Protein AF-A0A956RCC4-F1 (afdb_monomer)

Radius of gyration: 17.38 Å; Cα contacts (8 Å, |Δi|>4): 139; chains: 1; bounding box: 29×51×35 Å

Nearest PDB structures (foldseek):
  3ujn-assembly1_A  TM=9.215E-01  e=5.372E-03  Salmonella enterica subsp. enterica serovar Typhimurium
  6lyl-assembly1_A  TM=9.192E-01  e=6.539E-03  Salmonella enterica subsp. enterica serovar Typhimurium str. LT2
  6jt8-assembly1_A  TM=9.208E-01  e=8.498E-03  Salmonella enterica subsp. enterica serovar Typhimurium
  6jta-assembly1_A  TM=9.210E-01  e=9.688E-03  Salmonella enterica subsp. enterica serovar Typhimurium
  5kam-assembly1_A-2  TM=4.500E-01  e=4.892E+00  Trypanosoma brucei brucei

Structure (mmCIF, N/CA/C/O backbone):
data_AF-A0A956RCC4-F1
#
_entry.id   AF-A0A956RCC4-F1
#
loop_
_atom_site.group_PDB
_atom_site.id
_atom_site.type_symbol
_atom_site.label_atom_id
_atom_site.label_alt_id
_atom_site.label_comp_id
_atom_site.label_asym_id
_atom_site.label_entity_id
_atom_site.label_seq_id
_atom_site.pdbx_PDB_ins_code
_atom_site.Cartn_x
_atom_site.Cartn_y
_atom_site.Cartn_z
_atom_site.occupancy
_atom_site.B_iso_or_equiv
_atom_site.auth_seq_id
_atom_site.auth_comp_id
_atom_site.auth_asym_id
_atom_site.auth_atom_id
_atom_site.pdbx_PDB_model_num
ATOM 1 N N . MET A 1 1 ? 9.087 33.038 -14.117 1.00 54.53 1 MET A N 1
ATOM 2 C CA . MET A 1 1 ? 8.095 32.914 -13.028 1.00 54.53 1 MET A CA 1
ATOM 3 C C . MET A 1 1 ? 8.648 33.681 -11.841 1.00 54.53 1 MET A C 1
ATOM 5 O O . MET A 1 1 ? 9.747 33.369 -11.411 1.00 54.53 1 MET A O 1
ATOM 9 N N . THR A 1 2 ? 7.998 34.774 -11.449 1.00 58.09 2 THR A N 1
ATOM 10 C CA . THR A 1 2 ? 8.514 35.776 -10.499 1.00 58.09 2 THR A CA 1
ATOM 11 C C . THR A 1 2 ? 8.335 35.335 -9.042 1.00 58.09 2 THR A C 1
ATOM 13 O O . THR A 1 2 ? 7.348 34.681 -8.715 1.00 58.09 2 THR A O 1
ATOM 16 N N . GLU A 1 3 ? 9.256 35.735 -8.158 1.00 64.00 3 GLU A N 1
ATOM 17 C CA . GLU A 1 3 ? 9.272 35.427 -6.709 1.00 64.00 3 GLU A CA 1
ATOM 18 C C . GLU A 1 3 ? 7.940 35.711 -5.989 1.00 64.00 3 GLU A C 1
ATOM 20 O O . GLU A 1 3 ? 7.593 35.059 -5.007 1.00 64.00 3 GLU A O 1
ATOM 25 N N . HIS A 1 4 ? 7.147 36.643 -6.518 1.00 64.31 4 HIS A N 1
ATOM 26 C CA . HIS A 1 4 ? 5.841 37.013 -5.980 1.00 64.31 4 HIS A CA 1
ATOM 27 C C . HIS A 1 4 ? 4.789 35.889 -6.079 1.00 64.31 4 HIS A C 1
ATOM 29 O O . HIS A 1 4 ? 3.898 35.816 -5.235 1.00 64.31 4 HIS A O 1
ATOM 35 N N . ALA A 1 5 ? 4.887 34.998 -7.075 1.00 62.09 5 ALA A N 1
ATOM 36 C CA . ALA A 1 5 ? 3.988 33.846 -7.208 1.00 62.09 5 ALA A CA 1
ATOM 37 C C . ALA A 1 5 ? 4.298 32.767 -6.155 1.00 62.09 5 ALA A C 1
ATOM 39 O O . ALA A 1 5 ? 3.390 32.283 -5.485 1.00 62.09 5 ALA A O 1
ATOM 40 N N . LEU A 1 6 ? 5.587 32.493 -5.925 1.00 61.00 6 LEU A N 1
ATOM 41 C CA . LEU A 1 6 ? 6.048 31.525 -4.923 1.00 61.00 6 LEU A CA 1
ATOM 42 C C . LEU A 1 6 ? 5.697 31.966 -3.493 1.00 61.00 6 LEU A C 1
ATOM 44 O O . LEU A 1 6 ? 5.312 31.146 -2.662 1.00 61.00 6 LEU A O 1
ATOM 48 N N . ALA A 1 7 ? 5.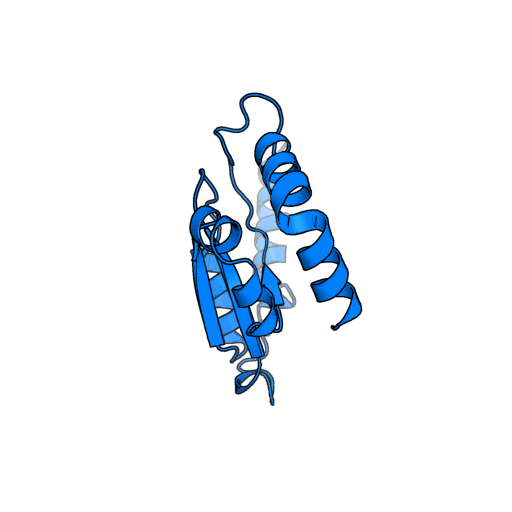776 33.269 -3.203 1.00 66.25 7 ALA A N 1
ATOM 49 C CA . ALA A 1 7 ? 5.415 33.812 -1.893 1.00 66.25 7 ALA A CA 1
ATOM 50 C C . ALA A 1 7 ? 3.903 33.731 -1.597 1.00 66.25 7 ALA A C 1
ATOM 52 O O . ALA A 1 7 ? 3.505 33.543 -0.445 1.00 66.25 7 ALA A O 1
ATOM 53 N N . LEU A 1 8 ? 3.055 33.871 -2.623 1.00 64.25 8 LEU A N 1
ATOM 54 C CA . LEU A 1 8 ? 1.602 33.727 -2.493 1.00 64.25 8 LEU A CA 1
ATOM 55 C C . LEU A 1 8 ? 1.198 32.265 -2.289 1.00 64.25 8 LEU A C 1
ATOM 57 O O . LEU A 1 8 ? 0.374 31.991 -1.418 1.00 64.25 8 LEU A O 1
ATOM 61 N N . GLU A 1 9 ? 1.819 31.337 -3.020 1.00 64.62 9 GLU A N 1
ATOM 62 C CA . GLU A 1 9 ? 1.627 29.901 -2.800 1.00 64.62 9 GLU A CA 1
ATOM 63 C C . GLU A 1 9 ? 2.069 29.513 -1.385 1.00 64.62 9 GLU A C 1
ATOM 65 O O . GLU A 1 9 ? 1.270 28.967 -0.629 1.00 64.62 9 GLU A O 1
ATOM 70 N N . ALA A 1 10 ? 3.276 29.890 -0.953 1.00 63.84 10 ALA A N 1
ATOM 71 C CA . ALA A 1 10 ? 3.764 29.589 0.397 1.00 63.84 10 ALA A CA 1
ATOM 72 C C . ALA A 1 10 ? 2.823 30.097 1.511 1.00 63.84 10 ALA A C 1
ATOM 74 O O . ALA A 1 10 ? 2.607 29.406 2.508 1.00 63.84 10 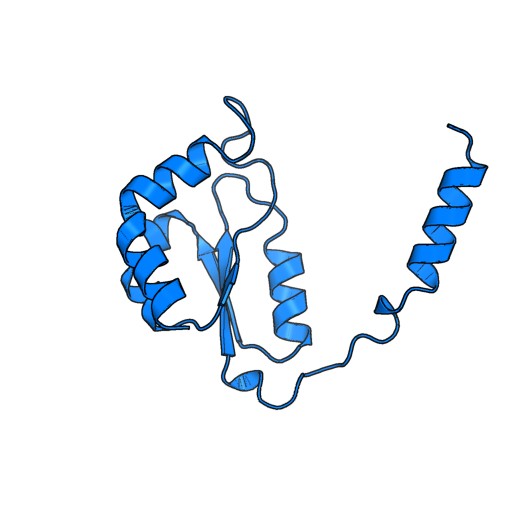ALA A O 1
ATOM 75 N N . ARG A 1 11 ? 2.203 31.273 1.329 1.00 64.25 11 ARG A N 1
ATOM 76 C CA . ARG A 1 11 ? 1.185 31.801 2.255 1.00 64.25 11 ARG A CA 1
ATOM 77 C C . ARG A 1 11 ? -0.106 30.980 2.268 1.00 64.25 11 ARG A C 1
ATOM 79 O O . ARG A 1 11 ? -0.710 30.845 3.328 1.00 64.25 11 ARG A O 1
ATOM 86 N N . GLN A 1 12 ? -0.525 30.421 1.133 1.00 65.75 12 GLN A N 1
ATOM 87 C CA . GLN A 1 12 ? -1.699 29.542 1.064 1.00 65.75 12 GLN A CA 1
ATOM 88 C C . GLN A 1 12 ? -1.455 28.207 1.775 1.00 65.75 12 GLN A C 1
ATOM 90 O O . GLN A 1 12 ? -2.331 27.737 2.497 1.00 65.75 12 GLN A O 1
ATOM 95 N N . TRP A 1 13 ? -0.250 27.639 1.662 1.00 64.81 13 TRP A N 1
ATOM 96 C CA . TRP A 1 13 ? 0.136 26.439 2.417 1.00 64.81 13 TRP A CA 1
ATOM 97 C C . TRP A 1 13 ? 0.146 26.684 3.931 1.00 64.81 13 TRP A C 1
ATOM 99 O O . TRP A 1 13 ? -0.243 25.813 4.705 1.00 64.81 13 TRP A O 1
ATOM 109 N N . GLN A 1 14 ? 0.519 27.894 4.356 1.00 66.00 14 GLN A N 1
ATOM 110 C C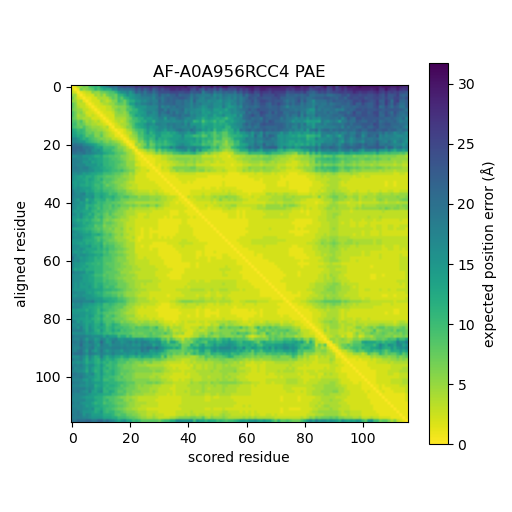A . GLN A 1 14 ? 0.511 28.283 5.765 1.00 66.00 14 GLN A CA 1
ATOM 111 C C . GLN A 1 14 ? -0.882 28.537 6.346 1.00 66.00 14 GLN A C 1
ATOM 113 O O . GLN A 1 14 ? -0.995 28.553 7.561 1.00 66.00 14 GLN A O 1
ATOM 118 N N . GLN A 1 15 ? -1.927 28.752 5.546 1.00 73.50 15 GLN A N 1
ATOM 119 C CA . GLN A 1 15 ? -3.281 29.062 6.045 1.00 73.50 15 GLN A CA 1
ATOM 120 C C . GLN A 1 15 ? -4.339 28.066 5.553 1.00 73.50 15 GLN A C 1
ATOM 122 O O . GLN A 1 15 ? -5.538 28.325 5.636 1.00 73.50 15 GLN A O 1
ATOM 127 N N . GLY A 1 16 ? -3.897 26.932 5.009 1.00 68.69 16 GLY A N 1
ATOM 128 C CA . GLY A 1 16 ? -4.776 25.915 4.455 1.00 68.69 16 GLY A CA 1
ATOM 129 C C . GLY A 1 16 ? -5.543 25.124 5.523 1.00 68.69 16 GLY A C 1
ATOM 130 O O . GLY A 1 16 ? -5.156 25.105 6.694 1.00 68.69 16 GLY A O 1
ATOM 131 N N . PRO A 1 17 ? -6.593 24.389 5.114 1.00 68.12 17 PRO A N 1
ATOM 132 C CA . PRO A 1 17 ? -7.385 23.533 6.007 1.00 68.12 17 PRO A CA 1
ATOM 133 C C . PRO A 1 17 ? -6.540 22.464 6.725 1.00 68.12 17 PRO A C 1
ATOM 135 O O . PRO A 1 17 ? -6.929 21.972 7.778 1.00 68.12 17 PRO A O 1
ATOM 138 N N . TRP A 1 18 ? -5.342 22.168 6.212 1.00 69.81 18 TRP A N 1
ATOM 139 C CA . TRP A 1 18 ? -4.337 21.289 6.815 1.00 69.81 18 TRP A CA 1
ATOM 140 C C . TRP A 1 18 ? -3.758 21.799 8.142 1.00 69.81 18 TRP A C 1
ATOM 142 O O . TRP A 1 18 ? -3.063 21.049 8.812 1.00 69.81 18 TRP A O 1
ATOM 152 N N . GLN A 1 19 ? -4.023 23.046 8.553 1.00 68.50 19 GLN A N 1
ATOM 153 C CA . GLN A 1 19 ? -3.702 23.491 9.917 1.00 68.50 19 GLN A CA 1
ATOM 154 C C . GLN A 1 19 ? -4.618 22.867 10.976 1.00 68.50 19 GLN A C 1
ATOM 156 O O . GLN A 1 19 ? -4.248 22.787 12.145 1.00 68.50 19 GLN A O 1
ATOM 161 N N . GLN A 1 20 ? -5.809 22.427 10.575 1.00 69.25 20 GLN A N 1
ATOM 162 C CA . GLN A 1 20 ? -6.787 21.781 11.441 1.00 69.25 20 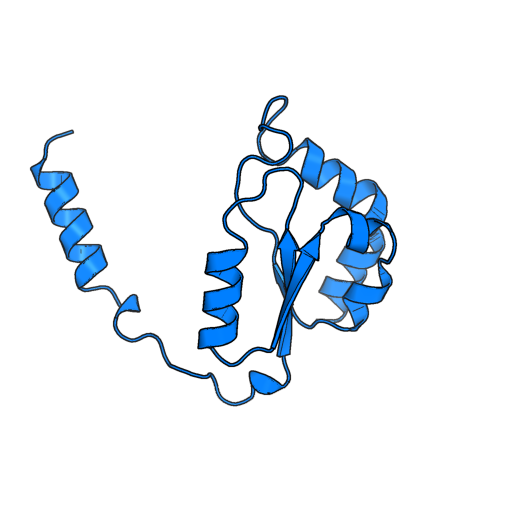GLN A CA 1
ATOM 163 C C . GLN A 1 20 ? -6.795 20.283 11.147 1.00 69.25 20 GLN A C 1
ATOM 165 O O . GLN A 1 20 ? -7.839 19.730 10.814 1.00 69.25 20 GLN A O 1
ATOM 170 N N . ILE A 1 21 ? -5.627 19.630 11.224 1.00 66.88 21 ILE A N 1
ATOM 171 C CA . ILE A 1 21 ? -5.575 18.169 11.112 1.00 66.88 21 ILE A CA 1
ATOM 172 C C . ILE A 1 21 ? -6.405 17.629 12.278 1.00 66.88 21 ILE A C 1
ATOM 174 O O . ILE A 1 21 ? -6.028 17.864 13.434 1.00 66.88 21 ILE A O 1
ATOM 178 N N . PRO A 1 22 ? -7.554 16.976 12.020 1.00 67.25 22 PRO A N 1
ATOM 179 C CA . PRO A 1 22 ? -8.236 16.276 13.089 1.00 67.25 22 PRO A CA 1
ATOM 180 C C . PRO A 1 22 ? -7.216 15.279 13.636 1.00 67.25 22 PRO A C 1
ATOM 182 O O . PRO A 1 22 ? -6.504 14.654 12.855 1.00 67.25 22 PRO A O 1
ATOM 185 N N . GLY A 1 23 ? -7.054 15.218 14.958 1.00 75.06 23 GLY A N 1
ATOM 186 C CA . GLY A 1 23 ? -6.157 14.247 15.583 1.00 75.06 23 GLY A CA 1
ATOM 187 C C . GLY A 1 23 ? -6.606 12.809 15.293 1.00 75.06 23 GLY A C 1
ATOM 188 O O . GLY A 1 23 ? -7.138 12.499 14.231 1.00 75.06 23 GLY A O 1
ATOM 189 N N . ALA A 1 24 ? -6.452 11.909 16.261 1.00 86.50 24 ALA A N 1
ATOM 190 C CA . ALA A 1 24 ? -6.952 10.549 16.094 1.00 86.50 24 ALA A CA 1
ATOM 191 C C . ALA A 1 24 ? -8.432 10.548 15.656 1.00 86.50 24 ALA A C 1
ATOM 193 O O . ALA A 1 24 ? -9.288 11.164 16.301 1.00 86.50 24 ALA A O 1
ATOM 194 N N . VAL A 1 25 ? -8.719 9.872 14.545 1.00 89.88 25 VAL A N 1
ATOM 195 C CA . VAL A 1 25 ? -10.078 9.658 14.055 1.00 89.88 25 VAL A CA 1
ATOM 196 C C . VAL A 1 25 ? -10.693 8.555 14.919 1.00 89.88 25 VAL A C 1
ATOM 198 O O . VAL A 1 25 ? -10.101 7.480 15.020 1.00 89.88 25 VAL A O 1
ATOM 201 N N . PRO A 1 26 ? -11.855 8.776 15.561 1.00 90.31 26 PRO A N 1
ATOM 202 C CA . PRO A 1 26 ? -12.483 7.744 16.382 1.00 90.31 26 PRO A CA 1
ATOM 203 C C . PRO A 1 26 ? -12.722 6.450 15.591 1.00 90.31 26 PRO A C 1
ATOM 205 O O . PRO A 1 26 ? -13.345 6.489 14.529 1.00 90.31 26 PRO A O 1
ATOM 208 N N . GLY A 1 27 ? -12.247 5.314 16.112 1.00 89.19 27 GLY A N 1
ATOM 209 C CA . GLY A 1 27 ? -12.372 4.001 15.475 1.00 89.19 27 GLY A CA 1
ATOM 210 C C . GLY A 1 27 ? -11.229 3.644 14.518 1.00 89.19 27 GLY A C 1
ATOM 211 O O . GLY A 1 27 ? -11.217 2.531 13.989 1.00 89.19 27 GLY A O 1
ATOM 212 N N . ALA A 1 28 ? -10.262 4.540 14.293 1.00 92.94 28 ALA A N 1
ATOM 213 C CA . ALA A 1 28 ? -9.104 4.256 13.446 1.00 92.94 28 ALA A CA 1
ATOM 214 C C . ALA A 1 28 ? -8.137 3.238 14.068 1.00 92.94 28 ALA A C 1
ATOM 216 O O . ALA A 1 28 ? -7.398 2.589 13.336 1.00 92.94 28 ALA A O 1
ATOM 217 N N . GLU A 1 29 ? -8.171 3.028 15.385 1.00 92.06 29 GLU A N 1
ATOM 218 C CA . GLU A 1 29 ? -7.287 2.097 16.096 1.00 92.06 29 GLU A CA 1
ATOM 219 C C . GLU A 1 29 ? -7.399 0.639 15.618 1.00 92.06 29 GLU A C 1
ATOM 221 O O . GLU A 1 29 ? -6.439 -0.125 15.731 1.00 92.06 29 GLU A O 1
ATOM 226 N N . GLY A 1 30 ? -8.552 0.258 15.056 1.00 93.31 30 GLY A N 1
ATOM 227 C CA . GLY A 1 30 ? -8.786 -1.060 14.461 1.00 93.31 30 GLY A CA 1
ATOM 228 C C . GLY A 1 30 ? -8.368 -1.176 12.992 1.00 93.31 30 GLY A C 1
ATOM 229 O O . GLY A 1 30 ? -8.467 -2.260 12.423 1.00 93.31 30 GLY A O 1
ATOM 230 N N . ILE A 1 31 ? -7.920 -0.083 12.369 1.00 96.62 31 ILE A N 1
ATOM 231 C CA . ILE A 1 31 ? -7.501 -0.049 10.967 1.00 96.62 31 ILE A CA 1
ATOM 232 C C . ILE A 1 31 ? -5.997 -0.299 10.895 1.00 96.62 31 ILE A C 1
ATOM 234 O O . ILE A 1 31 ? -5.201 0.457 11.454 1.00 96.62 31 ILE A O 1
ATOM 238 N N . LEU A 1 32 ? -5.608 -1.342 10.160 1.00 97.62 32 LEU A N 1
ATOM 239 C CA . LEU A 1 32 ? -4.218 -1.575 9.781 1.00 97.62 32 LEU A CA 1
ATOM 240 C C . LEU A 1 32 ? -3.964 -1.044 8.365 1.00 97.62 32 LEU A C 1
ATOM 242 O O . LEU A 1 32 ? -4.560 -1.527 7.399 1.00 97.62 32 LEU A O 1
ATOM 246 N N . ALA A 1 33 ? -3.046 -0.085 8.248 1.00 97.94 33 ALA A N 1
ATOM 247 C CA . ALA A 1 33 ? -2.530 0.425 6.986 1.00 97.94 33 ALA A CA 1
ATOM 248 C C . ALA A 1 33 ? -1.166 -0.195 6.660 1.00 97.94 33 ALA A C 1
ATOM 250 O O . ALA A 1 33 ? -0.186 -0.001 7.380 1.00 97.94 33 ALA A O 1
ATOM 251 N N . LEU A 1 34 ? -1.103 -0.917 5.545 1.00 97.94 34 LEU A N 1
ATOM 252 C CA . LEU A 1 34 ? 0.114 -1.484 4.988 1.00 97.94 34 LEU A CA 1
ATOM 253 C C . LEU A 1 34 ? 0.715 -0.501 3.976 1.00 97.94 34 LEU A C 1
ATOM 255 O O . LEU A 1 34 ? 0.144 -0.252 2.915 1.00 97.94 34 LEU A O 1
ATOM 259 N N . VAL A 1 35 ? 1.866 0.070 4.305 1.00 98.00 35 VAL A N 1
ATOM 260 C CA . VAL A 1 35 ? 2.565 1.084 3.511 1.00 98.00 35 VAL A CA 1
ATOM 261 C C . VAL A 1 35 ? 3.712 0.424 2.757 1.00 98.00 35 VAL A C 1
ATOM 263 O O . VAL A 1 35 ? 4.663 -0.072 3.362 1.00 98.00 35 VAL A O 1
ATOM 266 N N . LEU A 1 36 ? 3.630 0.394 1.427 1.00 96.81 36 LEU A N 1
ATOM 267 C CA . LEU A 1 36 ? 4.637 -0.281 0.612 1.00 96.81 36 LEU A CA 1
ATOM 268 C C . LEU A 1 36 ? 5.944 0.509 0.540 1.00 96.81 36 LEU A C 1
ATOM 270 O O . LEU A 1 36 ? 5.960 1.668 0.146 1.00 96.81 36 LEU A O 1
ATOM 274 N N . ALA A 1 37 ? 7.055 -0.156 0.823 1.00 96.06 37 ALA A N 1
ATOM 275 C CA . ALA A 1 37 ? 8.394 0.412 0.753 1.00 96.06 37 ALA A CA 1
ATOM 276 C C . ALA A 1 37 ? 9.286 -0.362 -0.230 1.00 96.06 37 ALA A C 1
ATOM 278 O O . ALA A 1 37 ? 8.942 -1.444 -0.719 1.00 96.06 37 ALA A O 1
ATOM 279 N N . GLY A 1 38 ? 10.471 0.180 -0.508 1.00 92.94 38 GLY A N 1
ATOM 280 C CA . GLY A 1 38 ? 11.482 -0.508 -1.307 1.00 92.94 38 GLY A CA 1
ATOM 281 C C . GLY A 1 38 ? 11.533 -0.114 -2.776 1.00 92.94 38 GLY A C 1
ATOM 282 O O . GLY A 1 38 ? 10.793 0.739 -3.246 1.00 92.94 38 GLY A O 1
ATOM 283 N N . TYR A 1 39 ? 12.464 -0.713 -3.519 1.00 91.00 39 TYR A N 1
ATOM 284 C CA . TYR A 1 39 ? 12.719 -0.433 -4.943 1.00 91.00 39 TYR A CA 1
ATOM 285 C C . TYR A 1 39 ? 12.886 1.051 -5.336 1.00 91.00 39 TYR A C 1
ATOM 287 O O . TYR A 1 39 ? 12.793 1.356 -6.520 1.00 91.00 39 TYR A O 1
ATOM 295 N N . GLY A 1 40 ? 13.176 1.965 -4.405 1.00 88.38 40 GLY A N 1
ATOM 296 C CA . GLY A 1 40 ? 13.314 3.404 -4.687 1.00 88.38 40 GLY A CA 1
ATOM 297 C C . GLY A 1 40 ? 12.039 4.231 -4.479 1.00 88.38 40 GLY A C 1
ATOM 298 O O . GLY A 1 40 ? 11.969 5.368 -4.948 1.00 88.38 40 GLY A O 1
ATOM 299 N N . LEU A 1 41 ? 11.035 3.669 -3.801 1.00 91.12 41 LEU A N 1
ATOM 300 C CA . LEU A 1 41 ? 9.985 4.442 -3.128 1.00 91.12 41 LEU A CA 1
ATOM 301 C C . LEU A 1 41 ? 10.618 5.337 -2.043 1.00 91.12 41 LEU A C 1
ATOM 303 O O . LEU A 1 41 ? 11.695 4.997 -1.549 1.00 91.12 41 LEU A O 1
ATOM 307 N N . ASN A 1 42 ? 10.036 6.510 -1.776 1.00 92.19 42 ASN A N 1
ATOM 308 C CA . ASN A 1 42 ? 10.678 7.512 -0.910 1.00 92.19 42 ASN A CA 1
ATOM 309 C C . ASN A 1 42 ? 9.739 8.373 -0.050 1.00 92.19 42 ASN A C 1
ATOM 311 O O . ASN A 1 42 ? 10.201 9.358 0.518 1.00 92.19 42 ASN A O 1
ATOM 315 N N . CYS A 1 43 ? 8.444 8.065 -0.007 1.00 92.94 43 CYS A N 1
ATOM 316 C CA . CYS A 1 43 ? 7.469 8.818 0.795 1.00 92.94 43 CYS A CA 1
ATOM 317 C C . CYS A 1 43 ? 6.799 7.955 1.875 1.00 92.94 43 CYS A C 1
ATOM 319 O O . CYS A 1 43 ? 5.821 8.377 2.493 1.00 92.94 43 CYS A O 1
ATOM 321 N N . GLU A 1 44 ? 7.269 6.720 2.074 1.00 96.06 44 GLU A N 1
ATOM 322 C CA . GLU A 1 44 ? 6.700 5.748 3.008 1.00 96.06 44 GLU A CA 1
ATOM 323 C C . GLU A 1 44 ? 6.681 6.253 4.455 1.00 96.06 44 GLU A C 1
ATOM 325 O O . GLU A 1 44 ? 5.711 6.007 5.172 1.00 96.06 44 GLU A O 1
ATOM 330 N N . ALA A 1 45 ? 7.703 7.000 4.879 1.00 94.50 45 ALA A N 1
ATOM 331 C CA . ALA A 1 45 ? 7.810 7.498 6.245 1.00 94.50 45 ALA A CA 1
ATOM 332 C C . ALA A 1 45 ? 6.740 8.556 6.541 1.00 94.50 45 ALA A C 1
ATOM 334 O O . ALA A 1 45 ? 6.075 8.502 7.577 1.00 94.50 45 ALA A O 1
ATOM 335 N N . GLU A 1 46 ? 6.537 9.490 5.617 1.00 95.19 46 GLU A N 1
ATOM 336 C CA . GLU A 1 46 ? 5.565 10.573 5.727 1.00 95.19 46 GLU A CA 1
ATOM 337 C C . GLU A 1 46 ? 4.137 10.036 5.698 1.00 95.19 46 GLU A C 1
ATOM 339 O O . GLU A 1 46 ? 3.299 10.442 6.504 1.00 95.19 46 GLU A O 1
ATOM 344 N N . THR A 1 47 ? 3.855 9.082 4.813 1.00 96.19 47 THR A N 1
ATOM 345 C CA . THR A 1 47 ? 2.535 8.448 4.756 1.00 96.19 47 THR A CA 1
ATOM 346 C C . THR A 1 47 ? 2.268 7.578 5.974 1.00 96.19 47 THR A C 1
ATOM 348 O O . THR A 1 47 ? 1.160 7.621 6.509 1.00 96.19 47 THR A O 1
ATOM 351 N N . ALA A 1 48 ? 3.270 6.850 6.471 1.00 97.25 48 ALA A N 1
ATOM 352 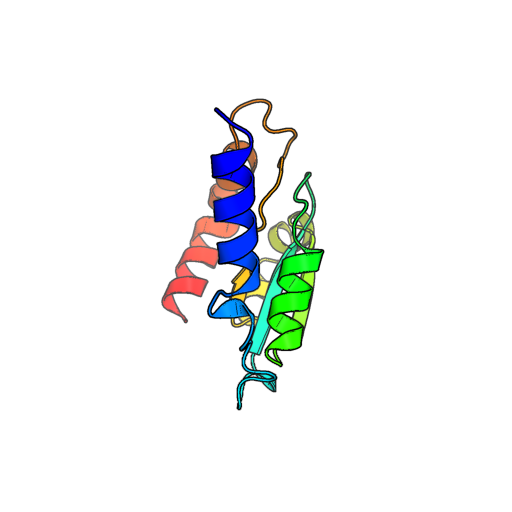C CA . ALA A 1 48 ? 3.120 6.102 7.709 1.00 97.25 48 ALA A CA 1
ATOM 353 C C . ALA A 1 48 ? 2.838 7.026 8.902 1.00 97.25 48 ALA A C 1
ATOM 355 O O . ALA A 1 48 ? 1.932 6.760 9.692 1.00 97.25 48 ALA A O 1
ATOM 356 N N . ALA A 1 49 ? 3.557 8.146 8.998 1.00 95.19 49 ALA A N 1
ATOM 357 C CA . ALA A 1 49 ? 3.316 9.151 10.026 1.00 95.19 49 ALA A CA 1
ATOM 358 C C . ALA A 1 49 ? 1.906 9.753 9.923 1.00 95.19 49 ALA A C 1
ATOM 360 O O . ALA A 1 49 ? 1.256 9.953 10.947 1.00 95.19 49 ALA A O 1
ATOM 361 N N . ALA A 1 50 ? 1.406 9.997 8.708 1.00 94.19 50 ALA A N 1
ATOM 362 C CA . ALA A 1 50 ? 0.061 10.524 8.494 1.00 94.19 50 ALA A CA 1
ATOM 363 C C . ALA A 1 50 ? -1.034 9.554 8.972 1.00 94.19 50 ALA A C 1
ATOM 365 O O . ALA A 1 50 ? -1.951 9.974 9.674 1.00 94.19 50 ALA A O 1
ATOM 366 N N . PHE A 1 51 ? -0.929 8.259 8.656 1.00 95.81 51 PHE A N 1
ATOM 367 C CA . PHE A 1 51 ? -1.883 7.261 9.153 1.00 95.81 51 PHE A CA 1
ATOM 368 C C . PHE A 1 51 ? -1.825 7.112 10.677 1.00 95.81 51 PHE A C 1
ATOM 370 O O . PHE A 1 51 ? -2.870 7.092 11.329 1.00 95.81 51 PHE A O 1
ATOM 377 N N . ALA A 1 52 ? -0.620 7.079 11.250 1.00 95.31 52 ALA A N 1
ATOM 378 C CA . ALA A 1 52 ? -0.438 6.996 12.697 1.00 95.31 52 ALA A CA 1
ATOM 379 C C . ALA A 1 52 ? -1.007 8.228 13.423 1.00 95.31 52 ALA A C 1
ATOM 381 O O . ALA A 1 52 ? -1.639 8.091 14.469 1.00 95.31 52 ALA A O 1
ATOM 382 N N . LEU A 1 53 ? -0.844 9.429 12.853 1.00 94.06 53 LEU A N 1
ATOM 383 C CA . LEU A 1 53 ? -1.418 10.669 13.389 1.00 94.06 53 LEU A CA 1
ATOM 384 C C . LEU A 1 53 ? -2.951 10.611 13.467 1.00 94.06 53 LEU A C 1
ATOM 386 O O . LEU A 1 53 ? -3.543 11.153 14.400 1.00 94.06 53 LEU A O 1
ATOM 390 N N . LEU A 1 54 ? -3.578 9.923 12.513 1.00 93.69 54 LEU A N 1
ATOM 391 C CA . LEU A 1 54 ? -5.022 9.699 12.468 1.00 93.69 54 LEU A CA 1
ATOM 392 C C . LEU A 1 54 ? -5.475 8.516 13.339 1.00 93.69 54 LEU A C 1
ATOM 394 O O . LEU A 1 54 ? -6.672 8.254 13.408 1.00 93.69 54 LEU A O 1
ATOM 398 N N . GLY A 1 55 ? -4.562 7.839 14.040 1.00 95.06 55 GLY A N 1
ATOM 399 C CA . GLY A 1 55 ? -4.869 6.767 14.991 1.00 95.06 55 GLY A CA 1
ATOM 400 C C . GLY A 1 55 ? -4.839 5.351 14.413 1.00 95.06 55 GLY A C 1
ATOM 401 O O . GLY A 1 55 ? -5.130 4.412 15.147 1.00 95.06 55 GLY A O 1
ATOM 402 N N . ALA A 1 56 ? -4.476 5.173 13.140 1.00 96.88 56 ALA A N 1
ATOM 403 C CA . ALA A 1 56 ? -4.368 3.848 12.534 1.00 96.88 56 ALA A CA 1
ATOM 404 C C . ALA A 1 56 ? -3.098 3.106 12.977 1.00 96.88 56 ALA A C 1
ATOM 406 O O . ALA A 1 56 ? -2.050 3.713 13.219 1.00 96.88 56 ALA A O 1
ATOM 407 N N . SER A 1 57 ? -3.172 1.774 13.019 1.00 97.38 57 SER A N 1
ATOM 408 C CA . SER A 1 57 ? -1.979 0.928 13.079 1.00 97.38 57 SER A CA 1
ATOM 409 C C . SER A 1 57 ? -1.303 0.940 11.714 1.00 97.38 57 SER A C 1
ATOM 411 O O . SER A 1 57 ? -1.972 0.844 10.687 1.00 97.38 57 SER A O 1
ATOM 413 N N . VAL A 1 58 ? 0.021 1.052 11.684 1.00 97.81 58 VAL A N 1
ATOM 414 C CA . VAL A 1 58 ? 0.760 1.170 10.427 1.00 97.81 58 VAL A CA 1
ATOM 415 C C . VAL A 1 58 ? 1.888 0.167 10.387 1.00 97.81 58 VAL A C 1
ATOM 417 O O . VAL A 1 58 ? 2.676 0.060 11.325 1.00 97.81 58 VAL A O 1
ATOM 420 N N . GLU A 1 59 ? 1.998 -0.515 9.259 1.00 97.50 59 GLU A N 1
ATOM 421 C CA . GLU A 1 59 ? 3.124 -1.374 8.952 1.00 97.50 59 GLU A CA 1
ATOM 422 C C . GLU A 1 59 ? 3.767 -0.930 7.642 1.00 97.50 59 GLU A C 1
ATOM 424 O O . GLU A 1 59 ? 3.102 -0.846 6.614 1.00 97.50 59 GLU A O 1
ATOM 429 N N . GLN A 1 60 ? 5.071 -0.660 7.670 1.00 97.38 60 GLN A N 1
ATOM 430 C CA . GLN A 1 60 ? 5.847 -0.473 6.448 1.00 97.38 60 GLN A CA 1
ATOM 431 C C . GLN A 1 60 ? 6.387 -1.829 5.997 1.00 97.38 60 GLN A C 1
ATOM 433 O O . GLN A 1 60 ? 7.100 -2.485 6.753 1.00 97.38 60 GLN A O 1
ATOM 438 N N . LEU A 1 61 ? 6.055 -2.238 4.774 1.00 96.81 61 LEU A N 1
ATOM 439 C CA . LEU A 1 61 ? 6.403 -3.553 4.236 1.00 96.81 61 LEU A CA 1
ATOM 440 C C . LEU A 1 61 ? 7.152 -3.399 2.918 1.00 96.81 61 LEU A C 1
ATOM 442 O O . LEU A 1 61 ? 6.679 -2.706 2.010 1.00 96.81 61 LEU A O 1
ATOM 446 N N . HIS A 1 62 ? 8.299 -4.065 2.767 1.00 96.19 62 HIS A N 1
ATOM 447 C CA . HIS A 1 62 ? 8.995 -4.035 1.490 1.00 96.19 62 HIS A CA 1
ATOM 448 C C . HIS A 1 62 ? 8.169 -4.781 0.434 1.00 96.19 62 HIS A C 1
ATOM 450 O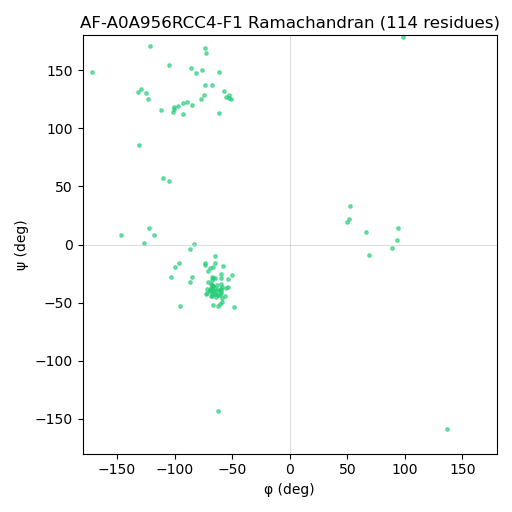 O . HIS A 1 62 ? 7.655 -5.874 0.666 1.00 96.19 62 HIS A O 1
ATOM 456 N N . VAL A 1 63 ? 8.078 -4.229 -0.776 1.00 95.19 63 VAL A N 1
ATOM 457 C CA . VAL A 1 63 ? 7.258 -4.794 -1.864 1.00 95.19 63 VAL A CA 1
ATOM 458 C C . VAL A 1 63 ? 7.578 -6.265 -2.142 1.00 95.19 63 VAL A C 1
ATOM 460 O O . VAL A 1 63 ? 6.679 -7.037 -2.454 1.00 95.19 63 VAL A O 1
ATOM 463 N N . SER A 1 64 ? 8.845 -6.676 -2.042 1.00 95.00 64 SER A N 1
ATOM 464 C CA . SER A 1 64 ? 9.222 -8.087 -2.220 1.00 95.00 64 SER A CA 1
ATOM 465 C C . SER A 1 64 ? 8.546 -9.015 -1.216 1.00 95.00 64 SER A C 1
ATOM 467 O O . SER A 1 64 ? 8.129 -10.095 -1.606 1.00 95.00 64 SER A O 1
ATOM 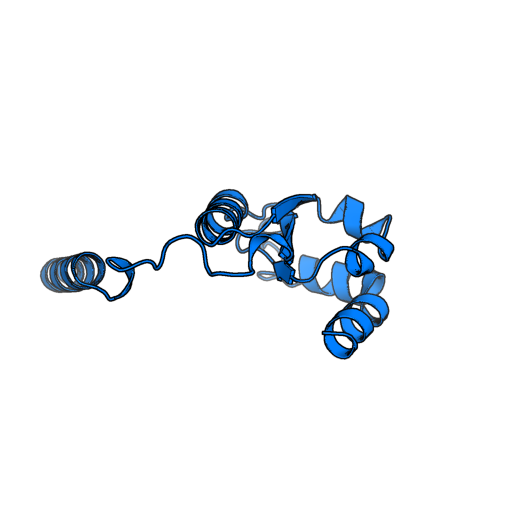469 N N . GLU A 1 65 ? 8.385 -8.586 0.033 1.00 96.06 65 GLU A N 1
ATOM 470 C CA . GLU A 1 65 ? 7.754 -9.398 1.074 1.00 96.06 65 GLU A CA 1
ATOM 471 C C . GLU A 1 65 ? 6.273 -9.627 0.759 1.00 96.06 65 GLU A C 1
ATOM 473 O O . GLU A 1 65 ? 5.789 -10.748 0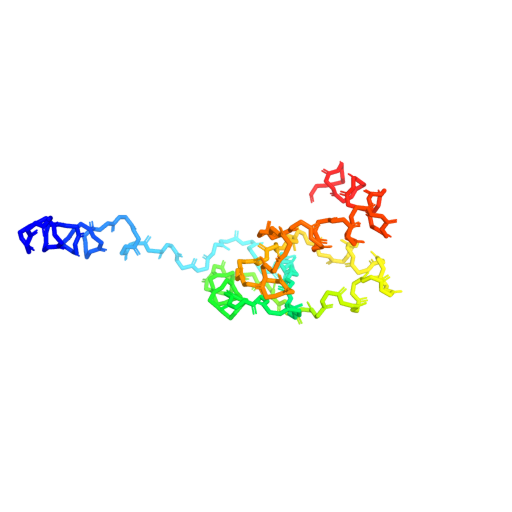.869 1.00 96.06 65 GLU A O 1
ATOM 478 N N . LEU A 1 66 ? 5.572 -8.603 0.256 1.00 95.88 66 LEU A N 1
ATOM 479 C CA . LEU A 1 66 ? 4.186 -8.760 -0.197 1.00 95.88 66 LEU A CA 1
ATOM 480 C C . LEU A 1 66 ? 4.069 -9.666 -1.431 1.00 95.88 66 LEU A C 1
ATOM 482 O O . LEU A 1 66 ? 3.101 -10.407 -1.583 1.00 95.88 66 LEU A O 1
ATOM 486 N N . LEU A 1 67 ? 5.045 -9.597 -2.340 1.00 94.69 67 LEU A N 1
ATOM 487 C CA . LEU A 1 67 ? 5.090 -10.466 -3.518 1.00 94.69 67 LEU A CA 1
ATOM 488 C C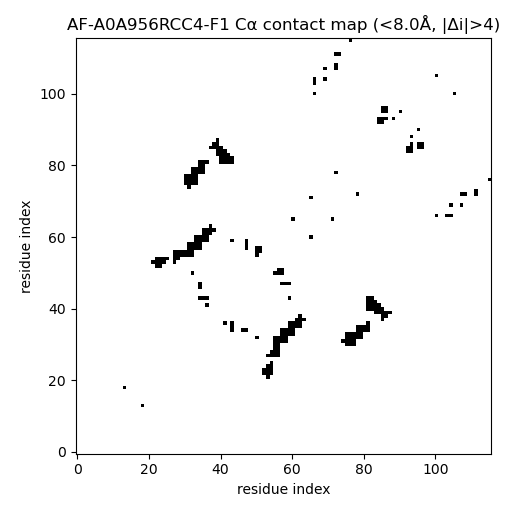 . LEU A 1 67 ? 5.331 -11.936 -3.154 1.00 94.69 67 LEU A C 1
ATOM 490 O O . LEU A 1 67 ? 4.929 -12.817 -3.924 1.00 94.69 67 LEU A O 1
ATOM 494 N N . ASP A 1 68 ? 6.015 -12.181 -2.038 1.00 95.75 68 ASP A N 1
ATOM 495 C CA . ASP A 1 68 ? 6.338 -13.514 -1.534 1.00 95.75 68 ASP A CA 1
ATOM 496 C C . ASP A 1 68 ? 5.213 -14.079 -0.652 1.00 95.75 68 ASP A C 1
ATOM 498 O O . ASP A 1 68 ? 4.947 -15.279 -0.716 1.00 95.75 68 ASP A O 1
ATOM 502 N N . ASP A 1 69 ? 4.489 -13.225 0.081 1.00 95.44 69 ASP A N 1
ATOM 503 C CA . ASP A 1 69 ? 3.290 -13.592 0.841 1.00 95.44 69 ASP A CA 1
ATOM 504 C C . ASP A 1 69 ? 2.100 -12.640 0.577 1.00 95.44 69 ASP A C 1
ATOM 506 O O . ASP A 1 69 ? 1.837 -11.707 1.344 1.00 95.44 69 ASP A O 1
ATOM 510 N N . PRO A 1 70 ? 1.304 -12.895 -0.479 1.00 94.88 70 PRO A N 1
ATOM 511 C CA . PRO A 1 70 ? 0.108 -12.107 -0.774 1.00 94.88 70 PRO A CA 1
ATOM 512 C C . PRO A 1 70 ? -0.993 -12.212 0.293 1.00 94.88 70 PRO A C 1
ATOM 514 O O . PRO A 1 70 ? -1.913 -11.392 0.299 1.00 94.88 70 PRO A O 1
ATOM 517 N N . ALA A 1 71 ? -0.946 -13.209 1.192 1.00 93.56 71 ALA A N 1
ATOM 518 C CA . ALA A 1 71 ? -1.976 -13.387 2.218 1.00 93.56 71 ALA A CA 1
ATOM 519 C C . ALA A 1 71 ? -1.984 -12.241 3.239 1.00 93.56 71 ALA A C 1
ATOM 521 O O . ALA A 1 71 ? -3.013 -12.003 3.874 1.00 93.56 71 ALA A O 1
ATOM 522 N N . ARG A 1 72 ? -0.883 -11.486 3.329 1.00 94.12 72 ARG A N 1
ATOM 523 C CA . ARG A 1 72 ? -0.760 -10.251 4.112 1.00 94.12 72 ARG A CA 1
ATOM 524 C C . ARG A 1 72 ? -1.844 -9.219 3.789 1.00 94.12 72 ARG A C 1
ATOM 526 O O . ARG A 1 72 ? -2.265 -8.510 4.697 1.00 94.12 72 ARG A O 1
ATOM 533 N N . LEU A 1 73 ? -2.357 -9.193 2.553 1.00 95.31 73 LEU A N 1
ATOM 534 C CA . LEU A 1 73 ? -3.464 -8.309 2.159 1.00 95.31 73 LEU A CA 1
ATOM 535 C C . LEU A 1 73 ? -4.742 -8.553 2.968 1.00 95.31 73 LEU A C 1
ATOM 537 O O . LEU A 1 73 ? -5.509 -7.629 3.185 1.00 95.31 73 LEU A O 1
ATOM 541 N N . LYS A 1 74 ? -4.966 -9.779 3.456 1.00 93.12 74 LYS A N 1
ATOM 542 C CA . LYS A 1 74 ? -6.166 -10.124 4.236 1.00 93.12 74 LYS A CA 1
ATOM 543 C C . LYS A 1 74 ? -6.146 -9.562 5.657 1.00 93.12 74 LYS A C 1
ATOM 545 O O . LYS A 1 74 ? -7.164 -9.612 6.338 1.00 93.12 74 LYS A O 1
ATOM 550 N N . ALA A 1 75 ? -4.979 -9.133 6.135 1.00 91.19 75 ALA A N 1
ATOM 551 C CA . ALA A 1 75 ? -4.795 -8.647 7.497 1.00 91.19 75 ALA A CA 1
ATOM 552 C C . ALA A 1 75 ? -4.876 -7.117 7.599 1.00 91.19 75 ALA A C 1
ATOM 554 O O . ALA A 1 75 ? -5.025 -6.601 8.704 1.00 91.19 75 ALA A O 1
ATOM 555 N N . CYS A 1 76 ? -4.764 -6.394 6.479 1.00 95.88 76 CYS A N 1
ATOM 556 C CA . CYS A 1 76 ? -4.832 -4.936 6.443 1.00 95.88 76 CYS A CA 1
ATOM 557 C C . CYS A 1 76 ? -6.170 -4.441 5.890 1.00 95.88 76 CYS A C 1
ATOM 559 O O . CYS A 1 76 ? -6.803 -5.126 5.097 1.00 95.88 76 CYS A O 1
ATOM 561 N N . SER A 1 77 ? -6.564 -3.228 6.273 1.00 96.06 77 SER A N 1
ATOM 562 C CA . SER A 1 77 ? -7.733 -2.526 5.717 1.00 96.06 77 SER A CA 1
ATOM 563 C C . SER A 1 77 ? -7.334 -1.488 4.671 1.00 96.06 77 SER A C 1
ATOM 565 O O . SER A 1 77 ? -8.153 -1.037 3.885 1.00 96.06 77 SER A O 1
ATOM 567 N N . ILE A 1 78 ? -6.071 -1.055 4.675 1.00 96.81 78 ILE A N 1
ATOM 568 C CA . ILE A 1 78 ? -5.555 -0.073 3.722 1.00 96.81 78 ILE A CA 1
ATOM 569 C C . ILE A 1 78 ? -4.241 -0.599 3.160 1.00 96.81 78 ILE A C 1
ATOM 571 O O . ILE A 1 78 ? -3.350 -0.974 3.917 1.00 96.81 78 ILE A O 1
ATOM 575 N N . LEU A 1 79 ? -4.101 -0.566 1.837 1.00 97.19 79 LEU A N 1
ATOM 576 C CA . LEU A 1 79 ? -2.833 -0.757 1.141 1.00 97.19 79 LEU A CA 1
ATOM 577 C C . LEU A 1 79 ? -2.416 0.567 0.494 1.00 97.19 79 LEU A C 1
ATOM 579 O O . LEU A 1 79 ? -3.085 1.056 -0.416 1.00 97.19 79 LEU A O 1
ATOM 583 N N . ALA A 1 80 ? -1.301 1.142 0.937 1.00 96.69 80 ALA A N 1
ATOM 584 C CA . ALA A 1 80 ? -0.779 2.394 0.404 1.00 96.69 80 ALA A CA 1
ATOM 585 C C . ALA A 1 80 ? 0.374 2.143 -0.579 1.00 96.69 80 ALA A C 1
ATOM 587 O O . ALA A 1 80 ? 1.440 1.640 -0.216 1.00 96.69 80 ALA A O 1
ATOM 588 N N . PHE A 1 81 ? 0.158 2.534 -1.836 1.00 94.00 81 PHE A N 1
ATOM 589 C CA . PHE A 1 81 ? 1.199 2.577 -2.859 1.00 94.00 81 PHE A CA 1
ATOM 590 C C . PHE A 1 81 ? 1.963 3.890 -2.765 1.00 94.00 81 PHE A C 1
ATOM 592 O O . PHE A 1 81 ? 1.387 4.966 -2.925 1.00 94.00 81 PHE A O 1
ATOM 599 N N . MET A 1 82 ? 3.267 3.790 -2.537 1.00 93.62 82 MET A N 1
ATOM 600 C CA . MET A 1 82 ? 4.082 4.965 -2.278 1.00 93.62 82 MET A CA 1
ATOM 601 C C . MET A 1 82 ? 4.589 5.636 -3.545 1.00 93.62 82 MET A C 1
ATOM 603 O O . MET A 1 82 ? 4.761 5.018 -4.597 1.00 93.62 82 MET A O 1
ATOM 607 N N . GLY A 1 83 ? 4.800 6.945 -3.425 1.00 88.44 83 GLY A N 1
ATOM 608 C CA . GLY A 1 83 ? 5.506 7.736 -4.420 1.00 88.44 83 GLY A CA 1
ATOM 609 C C . GLY A 1 83 ? 7.011 7.470 -4.396 1.00 88.44 83 GLY A C 1
ATOM 610 O O . GLY A 1 83 ? 7.543 6.817 -3.496 1.00 88.44 83 GLY A O 1
ATOM 611 N N . GLY A 1 84 ? 7.690 7.983 -5.420 1.00 87.00 84 GLY A N 1
ATOM 612 C CA . GLY A 1 84 ? 9.145 7.971 -5.523 1.00 87.00 84 GLY A CA 1
ATOM 613 C C . GLY A 1 84 ? 9.647 7.606 -6.909 1.00 87.00 84 GLY A C 1
ATOM 614 O O . GLY A 1 84 ? 8.939 7.727 -7.910 1.00 87.00 84 GLY A O 1
ATOM 615 N N . PHE A 1 85 ? 10.893 7.146 -6.963 1.00 85.44 85 PHE A N 1
ATOM 616 C CA . PHE A 1 85 ? 11.604 6.803 -8.193 1.00 85.44 85 PHE A CA 1
ATOM 617 C C . PHE A 1 85 ? 11.793 5.294 -8.277 1.00 85.44 85 PHE A C 1
ATOM 619 O O . PHE A 1 85 ? 12.917 4.799 -8.380 1.00 85.44 85 PHE A O 1
ATOM 626 N N . SER A 1 86 ? 10.684 4.551 -8.221 1.00 78.19 86 SER A N 1
ATOM 627 C CA . SER A 1 86 ? 10.741 3.092 -8.289 1.00 78.19 86 SER A CA 1
ATOM 628 C C . SER A 1 86 ? 11.544 2.626 -9.515 1.00 78.19 86 SER A C 1
ATOM 630 O O . SER A 1 86 ? 11.334 3.093 -10.639 1.00 78.19 86 SER A O 1
ATOM 632 N N . PHE A 1 87 ? 12.519 1.741 -9.288 1.00 80.50 87 PHE A N 1
ATOM 633 C CA . PHE A 1 87 ? 13.488 1.269 -10.286 1.00 80.50 87 PHE A CA 1
ATOM 634 C C . PHE A 1 87 ? 14.231 2.399 -11.030 1.00 80.50 87 PHE A C 1
ATOM 636 O O . PHE A 1 87 ? 14.532 2.279 -12.221 1.00 80.50 87 PHE A O 1
ATOM 643 N N . GLY A 1 88 ? 14.485 3.522 -10.351 1.00 76.50 88 GLY A N 1
ATOM 644 C CA . GLY A 1 88 ? 15.173 4.694 -10.904 1.00 76.50 88 GLY A CA 1
ATOM 645 C C . GLY A 1 88 ? 14.400 5.417 -12.011 1.00 76.50 88 GLY A C 1
ATOM 646 O O . GLY A 1 88 ? 14.972 6.256 -12.700 1.00 76.50 88 GLY A O 1
ATOM 647 N N . ALA A 1 89 ? 13.121 5.070 -12.224 1.00 75.88 89 ALA A N 1
ATOM 648 C CA . ALA A 1 89 ? 12.273 5.571 -13.309 1.00 75.88 89 ALA A CA 1
ATOM 649 C C . ALA A 1 89 ? 12.883 5.451 -14.729 1.00 75.88 89 ALA A C 1
ATOM 651 O O . ALA A 1 89 ? 12.442 6.135 -15.649 1.00 75.88 89 ALA A O 1
ATOM 652 N N . HIS A 1 90 ? 13.856 4.552 -14.935 1.00 74.19 90 HIS A N 1
ATOM 653 C CA . HIS A 1 90 ? 14.647 4.467 -16.172 1.00 74.19 90 HIS A CA 1
ATOM 654 C C . HIS A 1 90 ? 13.847 4.087 -17.429 1.00 74.19 90 HIS A C 1
ATOM 656 O O . HIS A 1 90 ? 14.230 4.461 -18.532 1.00 74.19 90 HIS A O 1
ATOM 662 N N . VAL A 1 91 ? 12.758 3.326 -17.278 1.00 71.94 91 VAL A N 1
ATOM 663 C CA . VAL A 1 91 ? 11.896 2.905 -18.400 1.00 71.94 91 VAL A CA 1
ATOM 664 C C . VAL A 1 91 ? 10.708 3.855 -18.552 1.00 71.94 91 VAL A C 1
ATOM 666 O O . VAL A 1 91 ? 10.439 4.363 -19.633 1.00 71.94 91 VAL A O 1
ATOM 669 N N . ALA A 1 92 ? 9.980 4.061 -17.459 1.00 75.31 92 ALA A N 1
ATOM 670 C CA . ALA A 1 92 ? 8.942 5.066 -17.266 1.00 75.31 92 ALA A CA 1
ATOM 671 C C . ALA A 1 92 ? 8.559 5.036 -15.781 1.00 75.31 92 ALA A C 1
ATOM 673 O O . ALA A 1 92 ? 8.607 3.964 -15.163 1.00 75.31 92 ALA A O 1
ATOM 674 N N . SER A 1 93 ? 8.159 6.180 -15.219 1.00 81.00 93 SER A N 1
ATOM 675 C CA . SER A 1 93 ? 7.748 6.261 -13.812 1.00 81.00 93 SER A CA 1
ATOM 676 C C . SER A 1 93 ? 6.671 5.219 -13.495 1.00 81.00 93 SER A C 1
ATOM 678 O O . SER A 1 93 ? 5.682 5.095 -14.218 1.00 81.00 93 SER A O 1
ATOM 680 N N . GLY A 1 94 ? 6.909 4.404 -12.465 1.00 81.94 94 GLY A N 1
ATOM 681 C CA . GLY A 1 94 ? 5.972 3.391 -11.978 1.00 81.94 94 GLY A CA 1
ATOM 682 C C . GLY A 1 94 ? 5.720 2.186 -12.895 1.00 81.94 94 GLY A C 1
ATOM 683 O O . GLY A 1 94 ? 5.110 1.222 -12.445 1.00 81.94 94 GLY A O 1
ATOM 684 N N . ARG A 1 95 ? 6.196 2.155 -14.149 1.00 87.56 95 ARG A N 1
ATOM 685 C CA . ARG A 1 95 ? 5.816 1.097 -15.111 1.00 87.56 95 ARG A CA 1
ATOM 686 C C . ARG A 1 95 ? 6.352 -0.286 -14.742 1.00 87.56 95 ARG A C 1
ATOM 688 O O . ARG A 1 95 ? 5.620 -1.269 -14.815 1.00 87.56 95 ARG A O 1
ATOM 695 N N . VAL A 1 96 ? 7.619 -0.370 -14.336 1.00 87.00 96 VAL A N 1
ATOM 696 C CA . VAL A 1 96 ? 8.221 -1.641 -13.887 1.00 87.00 96 VAL A CA 1
ATOM 697 C C . VAL A 1 96 ? 7.558 -2.117 -12.595 1.00 87.00 96 VAL A C 1
ATOM 699 O O . VAL A 1 96 ? 7.262 -3.301 -12.448 1.00 87.00 96 VAL A O 1
ATOM 702 N N . PHE A 1 97 ? 7.276 -1.180 -11.691 1.00 89.12 97 PHE A N 1
ATOM 703 C CA . PHE A 1 97 ? 6.604 -1.445 -10.428 1.00 89.12 97 PHE A CA 1
ATOM 704 C C . PHE A 1 97 ? 5.187 -1.998 -10.639 1.00 89.12 97 PHE A C 1
ATOM 706 O O . PHE A 1 97 ? 4.892 -3.101 -10.181 1.00 89.12 97 PHE A O 1
ATOM 713 N N . ALA A 1 98 ? 4.361 -1.305 -11.427 1.00 89.69 98 ALA A N 1
ATOM 714 C CA . ALA A 1 98 ? 3.004 -1.727 -11.765 1.00 89.69 98 ALA A CA 1
ATOM 715 C C . ALA A 1 98 ? 2.981 -3.097 -12.456 1.00 89.69 98 ALA A C 1
ATOM 717 O O . ALA A 1 98 ? 2.226 -3.972 -12.048 1.00 89.69 98 ALA A O 1
ATOM 718 N N . ASN A 1 99 ? 3.855 -3.334 -13.441 1.00 91.44 99 ASN A N 1
ATOM 719 C CA . ASN A 1 99 ? 3.915 -4.633 -14.118 1.00 91.44 99 ASN A CA 1
ATOM 720 C C . ASN A 1 99 ? 4.232 -5.781 -13.152 1.00 91.44 99 ASN A C 1
ATOM 722 O O . ASN A 1 99 ? 3.628 -6.850 -13.251 1.00 91.44 99 ASN A O 1
ATOM 726 N N . ARG A 1 100 ? 5.167 -5.572 -12.217 1.00 90.94 100 ARG A N 1
ATOM 727 C CA . ARG A 1 100 ? 5.537 -6.592 -11.228 1.00 90.94 100 ARG A CA 1
ATOM 728 C C . ARG A 1 100 ? 4.364 -6.920 -10.305 1.00 90.94 100 ARG A C 1
ATOM 730 O O . ARG A 1 100 ? 4.126 -8.096 -10.043 1.00 90.94 100 ARG A O 1
ATOM 737 N N . LEU A 1 101 ? 3.633 -5.898 -9.860 1.00 92.12 101 LEU A N 1
ATOM 738 C CA . LEU A 1 101 ? 2.446 -6.047 -9.020 1.00 92.12 101 LEU A CA 1
ATOM 739 C C . LEU A 1 101 ? 1.305 -6.733 -9.774 1.00 92.12 101 LEU A C 1
ATOM 741 O O . LEU A 1 101 ? 0.819 -7.754 -9.308 1.00 92.12 101 LEU A O 1
ATOM 745 N N . CYS A 1 102 ? 0.923 -6.253 -10.959 1.00 92.00 102 CYS A N 1
ATOM 746 C CA . CYS A 1 102 ? -0.179 -6.839 -11.728 1.00 92.00 102 CYS A CA 1
ATOM 747 C C . CYS A 1 102 ? 0.074 -8.312 -12.071 1.00 92.00 102 CYS A C 1
ATOM 749 O O . CYS A 1 102 ? -0.837 -9.127 -11.975 1.00 92.00 102 CYS A O 1
ATOM 751 N N . PHE A 1 103 ? 1.311 -8.674 -12.425 1.00 93.00 103 PHE A N 1
ATOM 752 C CA . PHE A 1 103 ? 1.642 -10.053 -12.785 1.00 93.00 103 PHE A CA 1
ATOM 753 C C . PHE A 1 103 ? 1.624 -11.017 -11.591 1.00 93.00 103 PHE A C 1
ATOM 755 O O . PHE A 1 103 ? 1.338 -12.199 -11.756 1.00 93.00 103 PHE A O 1
ATOM 762 N N . ARG A 1 104 ? 1.971 -10.540 -10.392 1.00 93.94 104 ARG A N 1
ATOM 763 C CA . ARG A 1 104 ? 2.149 -11.394 -9.205 1.00 93.94 104 ARG A CA 1
ATOM 764 C C . ARG A 1 104 ? 0.991 -11.327 -8.218 1.00 93.94 104 ARG A C 1
ATOM 766 O O . ARG A 1 104 ? 0.775 -12.288 -7.492 1.00 93.94 104 ARG A O 1
ATOM 773 N N . LEU A 1 105 ? 0.290 -10.200 -8.176 1.00 94.69 105 LEU A N 1
ATOM 774 C CA . LEU A 1 105 ? -0.729 -9.873 -7.183 1.00 94.69 105 LEU A CA 1
ATOM 775 C C . LEU A 1 105 ? -2.058 -9.457 -7.813 1.00 94.69 105 LEU A C 1
ATOM 777 O O . LEU A 1 105 ? -2.965 -9.140 -7.060 1.00 94.69 105 LEU A O 1
ATOM 781 N N . GLY A 1 106 ? -2.203 -9.446 -9.145 1.00 94.38 106 GLY A N 1
ATOM 782 C CA . GLY A 1 106 ? -3.396 -8.919 -9.823 1.00 94.38 106 GLY A CA 1
ATOM 783 C C . GLY A 1 106 ? -4.713 -9.437 -9.237 1.00 94.38 106 GLY A C 1
ATOM 784 O O . GLY A 1 106 ? -5.533 -8.642 -8.788 1.00 94.38 106 GLY A O 1
ATOM 785 N N . ASP A 1 107 ? -4.863 -10.758 -9.137 1.00 94.62 107 ASP A N 1
ATOM 786 C CA . ASP A 1 107 ? -6.069 -11.379 -8.572 1.00 94.62 107 ASP A CA 1
ATOM 787 C C . ASP A 1 107 ? -6.242 -11.091 -7.074 1.00 94.62 107 ASP A C 1
ATOM 789 O O . ASP A 1 107 ? -7.363 -10.947 -6.593 1.00 94.62 107 ASP A O 1
ATOM 793 N N . ALA A 1 108 ? -5.143 -11.020 -6.320 1.00 95.00 108 ALA A N 1
ATOM 794 C CA . ALA A 1 108 ? -5.183 -10.756 -4.884 1.00 95.00 108 ALA A CA 1
ATOM 795 C C . ALA A 1 108 ? -5.553 -9.294 -4.588 1.00 95.00 108 ALA A C 1
ATOM 797 O O . ALA A 1 108 ? -6.320 -9.040 -3.668 1.00 95.00 108 ALA A O 1
ATOM 798 N N . LEU A 1 109 ? -5.057 -8.351 -5.394 1.00 95.44 109 LEU A N 1
ATOM 799 C CA . LEU A 1 109 ? -5.410 -6.934 -5.326 1.00 95.44 109 LEU A CA 1
ATOM 800 C C . LEU A 1 109 ? -6.852 -6.695 -5.771 1.00 95.44 109 LEU A C 1
ATOM 802 O O . LEU A 1 109 ? -7.544 -5.910 -5.136 1.00 95.44 109 LEU A O 1
ATOM 806 N N . ALA A 1 110 ? -7.315 -7.383 -6.820 1.00 95.00 110 ALA A N 1
ATOM 807 C CA . ALA A 1 110 ? -8.712 -7.313 -7.239 1.00 95.00 110 ALA A CA 1
ATOM 808 C C . ALA A 1 110 ? -9.643 -7.767 -6.106 1.00 95.00 110 ALA A C 1
ATOM 810 O O . ALA A 1 110 ? -10.537 -7.027 -5.719 1.00 95.00 110 ALA A O 1
ATOM 811 N N . ARG A 1 111 ? -9.350 -8.924 -5.494 1.00 95.00 111 ARG A N 1
ATOM 812 C CA . ARG A 1 111 ? -10.098 -9.420 -4.328 1.00 95.00 111 ARG A CA 1
ATOM 813 C C . ARG A 1 111 ? -10.034 -8.468 -3.139 1.00 95.00 111 ARG A C 1
ATOM 815 O O . ARG A 1 111 ? -11.053 -8.229 -2.523 1.00 95.00 111 ARG A O 1
ATOM 822 N N . PHE A 1 112 ? -8.860 -7.914 -2.837 1.00 95.56 112 PHE A N 1
ATOM 823 C CA . PHE A 1 112 ? -8.704 -6.943 -1.753 1.00 95.56 112 PHE A CA 1
ATOM 824 C C . PHE A 1 112 ? -9.638 -5.737 -1.933 1.00 95.56 112 PHE A C 1
ATOM 826 O O . PHE A 1 112 ? -10.308 -5.341 -0.990 1.00 95.56 112 PHE A O 1
ATOM 833 N N . VAL A 1 113 ? -9.727 -5.200 -3.154 1.00 94.50 113 VAL A N 1
ATOM 834 C CA . VAL A 1 113 ? -10.637 -4.089 -3.475 1.00 94.50 113 VAL A CA 1
ATOM 835 C C . VAL A 1 113 ? -12.108 -4.518 -3.427 1.00 94.50 113 VAL A C 1
ATOM 837 O O . VAL A 1 113 ? -12.947 -3.733 -2.993 1.00 94.50 113 VAL A O 1
ATOM 840 N N . ASP A 1 114 ? -12.425 -5.737 -3.867 1.00 95.44 114 ASP A N 1
ATOM 841 C CA . ASP A 1 114 ? -13.789 -6.278 -3.808 1.00 95.44 114 ASP A CA 1
ATOM 842 C C . ASP A 1 114 ? -14.253 -6.536 -2.358 1.00 95.44 114 ASP A C 1
ATOM 844 O O . ASP A 1 114 ? -15.448 -6.432 -2.071 1.00 95.44 114 ASP A O 1
ATOM 848 N N . ASP A 1 115 ? -13.319 -6.860 -1.456 1.00 92.31 115 ASP A N 1
ATOM 849 C CA . ASP A 1 115 ? -13.581 -7.199 -0.053 1.00 92.31 115 ASP A CA 1
ATOM 850 C C . ASP A 1 115 ? -13.693 -5.958 0.867 1.00 92.31 115 ASP A C 1
ATOM 852 O O . ASP A 1 115 ? -14.435 -6.028 1.854 1.00 92.31 115 ASP A O 1
ATOM 856 N N . GLY A 1 116 ? -13.035 -4.828 0.541 1.00 67.44 116 GLY A N 1
ATOM 857 C CA . GLY A 1 116 ? -13.252 -3.515 1.188 1.00 67.44 116 GLY A CA 1
ATOM 858 C C . GLY A 1 116 ? -12.018 -2.832 1.765 1.00 67.44 116 GLY A C 1
ATOM 859 O O . GLY A 1 116 ? -11.598 -3.228 2.876 1.00 67.44 116 GLY A O 1
#

Solvent-accessible surface area (backbone atoms only — not comparable to full-atom values): 6621 Å² total; per-residue (Å²): 137,61,73,70,58,57,54,52,51,55,52,48,70,72,70,36,75,77,78,64,63,72,54,62,44,90,77,25,66,80,35,31,34,38,31,37,31,54,68,47,39,72,41,43,68,62,52,43,51,53,43,42,51,30,32,25,41,69,44,82,42,46,52,67,58,45,72,74,41,64,70,60,60,79,74,39,61,38,80,45,84,52,52,66,39,39,71,71,32,76,90,41,76,51,50,69,57,50,51,55,45,51,77,73,36,40,71,60,52,51,49,46,64,74,73,88

Foldseek 3Di:
DDPVVVVVVVVCVVVDPVVCLPFADPPQLQAEEEQEDDQFFDCSVVVQVSSVRNNHHYDYDYPVVCLVPVCVLVRHLHYHDGDGCRNPCPPHRCPVVVVSCCVRCVVSVVVSVVVD

Mean predicted aligned error: 7.34 Å

Sequence (116 aa):
MTEHALALEARQWQQGPWQQIPGAVPGAEGILALVLAGYGLNCEAETAAAFALLGASVEQLHVSELLDDPARLKACSILAFMGGFSFGAHVASGRVFANRLCFRLGDALARFVDDG

Secondary structure (DSSP, 8-state):
--HHHHHHHHHHHHTSGGGG---SPTTGGGPEEEEEE-TTB--HHHHHHHHHHTT-EEEEEEHHHHHH-GGGGGG-SEEEPPPB-GGGGSSSTTHHHHHHHHHHHHHHHHHHHHH-

pLDDT: mean 86.81, std 12.08, range [54.53, 98.0]